Protein AF-A0A8S2TYZ2-F1 (afdb_monomer_lite)

Secondary structure (DSSP, 8-state):
--HHHHHHHHHTT-SSS-SSEEETTT--B--TTS-TTS-EEES-S--SGGG--HHHHHHHHHHHTTPPPBTTBTT-SHHHHTTTEEEETTTTEEEEE---------

Organism: NCBI:txid392030

Structure (mmCIF, N/CA/C/O backbone):
data_AF-A0A8S2TYZ2-F1
#
_entry.id   AF-A0A8S2TYZ2-F1
#
loop_
_atom_site.group_PDB
_atom_site.id
_atom_site.type_symbol
_atom_site.label_atom_id
_atom_site.label_alt_id
_atom_site.label_comp_id
_atom_site.label_asym_id
_atom_site.label_entity_id
_atom_site.label_seq_id
_atom_site.pdbx_PDB_ins_code
_atom_site.Cartn_x
_atom_site.Cartn_y
_atom_site.Cartn_z
_atom_site.occupancy
_atom_site.B_iso_or_equiv
_atom_site.auth_seq_id
_atom_site.auth_comp_id
_atom_site.auth_asym_id
_atom_site.auth_atom_id
_atom_site.pdbx_PDB_model_num
ATOM 1 N N . THR A 1 1 ? -11.083 -11.345 -0.015 1.00 78.06 1 THR A N 1
ATOM 2 C CA . THR A 1 1 ? -9.803 -10.665 0.266 1.00 78.06 1 THR A CA 1
ATOM 3 C C . THR A 1 1 ? -10.110 -9.375 0.992 1.00 78.06 1 THR A C 1
ATOM 5 O O . THR A 1 1 ? -11.127 -8.768 0.671 1.00 78.06 1 THR A O 1
ATOM 8 N N . THR A 1 2 ? -9.330 -9.003 2.006 1.00 94.62 2 THR A N 1
ATOM 9 C CA . THR A 1 2 ? -9.524 -7.741 2.741 1.00 94.62 2 THR A CA 1
ATOM 10 C C . THR A 1 2 ? -8.578 -6.658 2.220 1.00 94.62 2 THR A C 1
ATOM 12 O O . THR A 1 2 ? -7.587 -6.965 1.556 1.00 94.62 2 THR A O 1
ATOM 15 N N . TRP A 1 3 ? -8.843 -5.390 2.556 1.00 96.06 3 TRP A N 1
ATOM 16 C CA . TRP A 1 3 ? -7.933 -4.286 2.226 1.00 96.06 3 TRP A CA 1
ATOM 17 C C . TRP A 1 3 ? -6.529 -4.498 2.807 1.00 96.06 3 TRP A C 1
ATOM 19 O O . TRP A 1 3 ? -5.538 -4.121 2.187 1.00 96.06 3 TRP A O 1
ATOM 29 N N . LEU A 1 4 ? -6.440 -5.127 3.982 1.00 95.25 4 LEU A N 1
ATOM 30 C CA . LEU A 1 4 ? -5.183 -5.367 4.679 1.00 95.25 4 LEU A CA 1
ATOM 31 C C . LEU A 1 4 ? -4.358 -6.459 3.989 1.00 95.25 4 LEU A C 1
ATOM 33 O O . LEU A 1 4 ? -3.142 -6.327 3.879 1.00 95.25 4 LEU A O 1
ATOM 37 N N . ASP A 1 5 ? -5.008 -7.510 3.486 1.00 93.56 5 ASP A N 1
ATOM 38 C CA . ASP A 1 5 ? -4.328 -8.567 2.728 1.00 93.56 5 ASP A CA 1
ATOM 39 C C . ASP A 1 5 ? -3.771 -8.024 1.406 1.00 93.56 5 ASP A C 1
ATOM 41 O O . ASP A 1 5 ? -2.598 -8.235 1.094 1.00 93.56 5 ASP A O 1
ATOM 45 N N . ASP A 1 6 ? -4.583 -7.259 0.667 1.00 94.31 6 ASP A N 1
ATOM 46 C CA . ASP A 1 6 ? -4.157 -6.647 -0.595 1.00 94.31 6 ASP A CA 1
ATOM 47 C C . ASP A 1 6 ? -3.059 -5.592 -0.386 1.00 94.31 6 ASP A C 1
ATOM 49 O O . ASP A 1 6 ? -2.148 -5.500 -1.207 1.00 94.31 6 ASP A O 1
ATOM 53 N N . TYR A 1 7 ? -3.089 -4.851 0.728 1.00 94.88 7 TYR A N 1
ATOM 54 C CA . TYR A 1 7 ? -2.023 -3.925 1.118 1.00 94.88 7 TYR A CA 1
ATOM 55 C C . TYR A 1 7 ? -0.675 -4.638 1.278 1.00 94.88 7 TYR A C 1
ATOM 57 O O . TYR A 1 7 ? 0.334 -4.213 0.711 1.00 94.88 7 TYR A O 1
ATOM 65 N N . TYR A 1 8 ? -0.644 -5.754 2.014 1.00 93.06 8 TYR A N 1
ATOM 66 C CA . TYR A 1 8 ? 0.593 -6.515 2.172 1.00 93.06 8 TYR A CA 1
ATOM 67 C C . TYR A 1 8 ? 1.040 -7.160 0.858 1.00 93.06 8 TYR A C 1
ATOM 69 O O . TYR A 1 8 ? 2.235 -7.178 0.576 1.00 93.06 8 TYR A O 1
ATOM 77 N N . ASP A 1 9 ? 0.124 -7.641 0.019 1.00 91.88 9 ASP A N 1
ATOM 78 C CA . ASP A 1 9 ? 0.482 -8.146 -1.311 1.00 91.88 9 ASP A CA 1
ATOM 79 C C . ASP A 1 9 ? 1.069 -7.051 -2.217 1.00 91.88 9 ASP A C 1
ATOM 81 O O . ASP A 1 9 ? 2.051 -7.299 -2.921 1.00 91.88 9 ASP A O 1
ATOM 85 N N . TRP A 1 10 ? 0.520 -5.835 -2.167 1.00 93.31 10 TRP A N 1
ATOM 86 C CA . TRP A 1 10 ? 1.030 -4.663 -2.884 1.00 93.31 10 TRP A CA 1
ATOM 87 C C . TRP A 1 10 ? 2.444 -4.268 -2.422 1.00 93.31 10 TRP A C 1
ATOM 89 O O . TRP A 1 10 ? 3.283 -3.876 -3.236 1.00 93.31 10 TRP A O 1
ATOM 99 N N . LEU A 1 11 ? 2.764 -4.456 -1.140 1.00 92.62 11 LEU A N 1
ATOM 100 C CA . LEU A 1 11 ? 4.120 -4.261 -0.618 1.00 92.62 11 LEU A CA 1
ATOM 101 C C . LEU A 1 11 ? 5.100 -5.376 -0.999 1.00 92.62 11 LEU A C 1
ATOM 103 O O . LEU A 1 11 ? 6.296 -5.127 -1.091 1.00 92.62 11 LEU A O 1
ATOM 107 N N . ARG A 1 12 ? 4.638 -6.606 -1.242 1.00 86.31 12 ARG A N 1
ATOM 108 C CA . ARG A 1 12 ? 5.506 -7.796 -1.371 1.00 86.31 12 ARG A CA 1
ATOM 109 C C . ARG A 1 12 ? 6.304 -7.917 -2.675 1.00 86.31 12 ARG A C 1
ATOM 111 O O . ARG A 1 12 ? 6.820 -8.996 -2.949 1.00 86.31 12 ARG A O 1
ATOM 118 N N . HIS A 1 13 ? 6.443 -6.853 -3.465 1.00 78.56 13 HIS A N 1
ATOM 119 C CA . HIS A 1 13 ? 7.240 -6.817 -4.706 1.00 78.56 13 HIS A CA 1
ATOM 120 C C . HIS A 1 13 ? 7.058 -8.058 -5.606 1.00 78.56 13 HIS A C 1
ATOM 122 O O . HIS A 1 13 ? 8.015 -8.571 -6.184 1.00 78.56 13 HIS A O 1
ATOM 128 N N . ARG A 1 14 ? 5.831 -8.584 -5.706 1.00 73.50 14 ARG A N 1
ATOM 129 C CA . ARG A 1 14 ? 5.562 -9.783 -6.506 1.00 73.50 14 ARG A CA 1
ATOM 130 C C . ARG A 1 14 ? 5.515 -9.417 -7.990 1.00 73.50 14 ARG A C 1
ATOM 132 O O . ARG A 1 14 ? 4.680 -8.616 -8.396 1.00 73.50 14 ARG A O 1
ATOM 139 N N . GLY A 1 15 ? 6.377 -10.041 -8.792 1.00 73.94 15 GLY A N 1
ATOM 140 C CA . GLY A 1 15 ? 6.438 -9.854 -10.245 1.00 73.94 15 GLY A CA 1
ATOM 141 C C . GLY A 1 15 ? 7.659 -9.061 -10.718 1.00 73.94 15 GLY A C 1
ATOM 142 O O . GLY A 1 15 ? 8.553 -8.741 -9.942 1.00 73.94 15 GLY A O 1
ATOM 143 N N . ALA A 1 16 ? 7.705 -8.762 -12.019 1.00 78.25 16 ALA A N 1
ATOM 144 C CA . ALA A 1 16 ? 8.857 -8.105 -12.644 1.00 78.25 16 ALA A CA 1
ATOM 145 C C . ALA A 1 16 ? 8.980 -6.613 -12.289 1.00 78.25 16 ALA A C 1
ATOM 147 O O . ALA A 1 16 ? 10.073 -6.056 -12.307 1.00 78.25 16 ALA A O 1
ATOM 148 N N . THR A 1 17 ? 7.862 -5.942 -11.993 1.00 85.56 17 THR A N 1
ATOM 149 C CA . THR A 1 17 ? 7.848 -4.544 -11.545 1.00 85.56 17 THR A CA 1
ATOM 150 C C . THR A 1 17 ? 7.173 -4.470 -10.183 1.00 85.56 17 THR A C 1
ATOM 152 O O . THR A 1 17 ? 5.976 -4.741 -10.093 1.00 85.56 17 THR A O 1
ATOM 155 N N . PRO A 1 18 ? 7.900 -4.081 -9.127 1.00 90.06 18 PRO A N 1
ATOM 156 C CA . PRO A 1 18 ? 7.297 -3.933 -7.818 1.00 90.06 18 PRO A CA 1
ATOM 157 C C . PRO A 1 18 ? 6.229 -2.829 -7.794 1.00 90.06 18 PRO A C 1
ATOM 159 O O . PRO A 1 18 ? 6.417 -1.763 -8.383 1.00 90.06 18 PRO A O 1
ATOM 162 N N . CYS A 1 19 ? 5.110 -3.085 -7.112 1.00 92.44 19 CYS A N 1
ATOM 163 C CA .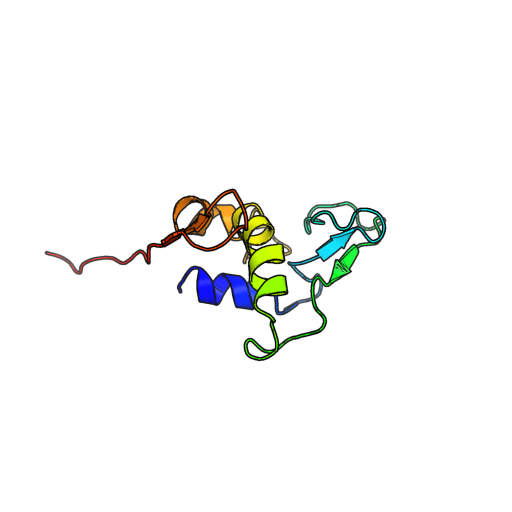 CYS A 1 19 ? 3.995 -2.144 -6.993 1.00 92.44 19 CYS A CA 1
ATOM 164 C C . CYS A 1 19 ? 4.372 -0.910 -6.158 1.00 92.44 19 CYS A C 1
ATOM 166 O O . CYS A 1 19 ? 4.344 0.214 -6.661 1.00 92.44 19 CYS A O 1
ATOM 168 N N . CYS A 1 20 ? 4.786 -1.121 -4.904 1.00 93.56 20 CYS A N 1
ATOM 169 C CA . CYS A 1 20 ? 5.237 -0.034 -4.045 1.00 93.56 20 CYS A CA 1
ATOM 170 C C . CYS A 1 20 ? 6.648 0.410 -4.428 1.00 93.56 20 CYS A C 1
ATOM 172 O O . CYS A 1 20 ? 7.628 -0.305 -4.197 1.00 93.56 20 CYS A O 1
ATOM 174 N N . ARG A 1 21 ? 6.755 1.610 -5.004 1.00 93.19 21 ARG A N 1
ATOM 175 C CA . ARG A 1 21 ? 8.037 2.241 -5.317 1.00 93.19 21 ARG A CA 1
ATOM 176 C C . ARG A 1 21 ? 8.018 3.722 -4.975 1.00 93.19 21 ARG A C 1
ATOM 178 O O . ARG A 1 21 ? 6.979 4.373 -5.076 1.00 93.19 21 ARG A O 1
ATOM 185 N N . LEU A 1 22 ? 9.182 4.268 -4.646 1.00 93.12 22 LEU A N 1
ATOM 186 C CA . LEU A 1 22 ? 9.400 5.677 -4.336 1.00 93.12 22 LEU A CA 1
ATOM 187 C C . LEU A 1 22 ? 10.476 6.256 -5.250 1.00 93.12 22 LEU A C 1
ATOM 189 O O . LEU A 1 22 ? 11.468 5.595 -5.549 1.00 93.12 22 LEU A O 1
ATOM 193 N N . TYR A 1 23 ? 10.311 7.511 -5.659 1.00 92.62 23 TYR A N 1
ATOM 194 C CA . TYR A 1 23 ? 11.379 8.244 -6.337 1.00 92.62 23 TYR A CA 1
ATOM 195 C C . TYR A 1 23 ? 12.574 8.437 -5.404 1.00 92.62 23 TYR A C 1
ATOM 197 O O . TYR A 1 23 ? 12.400 8.900 -4.275 1.00 92.62 23 TYR A O 1
ATOM 205 N N . GLU A 1 24 ? 13.786 8.172 -5.895 1.00 89.31 24 GLU A N 1
ATOM 206 C CA . GLU A 1 24 ? 15.018 8.290 -5.098 1.00 89.31 24 GLU A CA 1
ATOM 207 C C . GLU A 1 24 ? 15.159 9.648 -4.410 1.00 89.31 24 GLU A C 1
ATOM 209 O O . GLU A 1 24 ? 15.413 9.704 -3.203 1.00 89.31 24 GLU A O 1
ATOM 214 N N . ASN A 1 25 ? 14.904 10.713 -5.174 1.00 88.56 25 ASN A N 1
ATOM 215 C CA . ASN A 1 25 ? 15.184 12.091 -4.776 1.00 88.56 25 ASN A CA 1
ATOM 216 C C . ASN A 1 25 ? 14.083 12.708 -3.908 1.00 88.56 25 ASN A C 1
ATOM 218 O O . ASN A 1 25 ? 14.370 13.497 -3.018 1.00 88.56 25 ASN A O 1
ATOM 222 N N . THR A 1 26 ? 12.813 12.396 -4.187 1.00 90.19 26 THR A N 1
ATOM 223 C CA . THR A 1 26 ? 11.675 13.074 -3.533 1.00 90.19 26 THR A CA 1
ATOM 224 C C . THR A 1 26 ? 10.982 12.221 -2.486 1.00 90.19 26 THR A C 1
ATOM 226 O O . THR A 1 26 ? 10.124 12.736 -1.775 1.00 90.19 26 THR A O 1
ATOM 229 N N . LYS A 1 27 ? 11.283 10.915 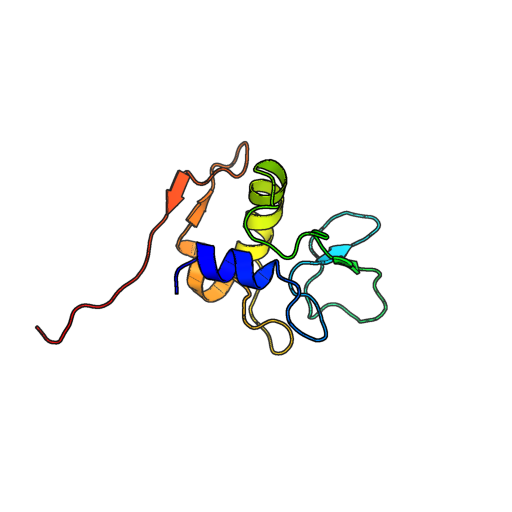-2.442 1.00 89.44 27 LYS A N 1
ATOM 230 C CA . LYS A 1 27 ? 10.562 9.914 -1.642 1.00 89.44 27 LYS A CA 1
ATOM 231 C C . LYS A 1 27 ? 9.044 9.906 -1.876 1.00 89.44 27 LYS A C 1
ATOM 233 O O . LYS A 1 27 ? 8.297 9.315 -1.110 1.00 89.44 27 LYS A O 1
ATOM 238 N N . LYS A 1 28 ? 8.566 10.532 -2.959 1.00 91.56 28 LYS A N 1
ATOM 239 C CA . LYS A 1 28 ? 7.163 10.470 -3.375 1.00 91.56 28 LYS A CA 1
ATOM 240 C C . LYS A 1 28 ? 6.880 9.141 -4.057 1.00 91.56 28 LYS A C 1
ATOM 242 O O . LYS A 1 28 ? 7.765 8.563 -4.691 1.00 91.56 28 LYS A O 1
ATOM 247 N N . PHE A 1 29 ? 5.623 8.717 -3.991 1.00 93.00 29 PHE A N 1
ATOM 248 C CA . PHE A 1 29 ? 5.155 7.514 -4.663 1.00 93.00 29 PHE A CA 1
ATOM 249 C C . PHE A 1 29 ? 5.433 7.534 -6.176 1.00 93.00 29 PHE A C 1
ATOM 251 O O . PHE A 1 29 ? 5.152 8.515 -6.870 1.00 93.00 29 PHE A O 1
ATOM 258 N N . CYS A 1 30 ? 5.980 6.428 -6.679 1.00 92.88 30 CYS A N 1
ATOM 259 C CA . CYS A 1 30 ? 6.316 6.197 -8.076 1.00 92.88 30 CYS A CA 1
ATOM 260 C C . CYS A 1 30 ? 5.417 5.100 -8.667 1.00 92.88 30 CYS A C 1
ATOM 262 O O . CYS A 1 30 ? 5.717 3.905 -8.596 1.00 92.88 30 CYS A O 1
ATOM 264 N N . SER A 1 31 ? 4.324 5.516 -9.315 1.00 89.88 31 SER A N 1
ATOM 265 C CA . SER A 1 31 ? 3.372 4.606 -9.972 1.00 89.88 31 SER A CA 1
ATOM 266 C C . SER A 1 31 ? 4.047 3.737 -11.039 1.00 89.88 31 SER A C 1
ATOM 268 O O . SER A 1 31 ? 4.935 4.210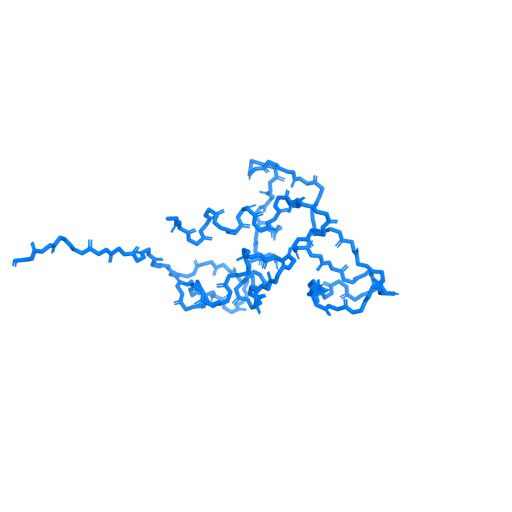 -11.756 1.00 89.88 31 SER A O 1
ATOM 270 N N . THR A 1 32 ? 3.613 2.482 -11.189 1.00 88.50 32 THR A N 1
ATOM 271 C CA . THR A 1 32 ? 4.106 1.518 -12.202 1.00 88.50 32 THR A CA 1
ATOM 272 C C . THR A 1 32 ? 3.863 1.951 -13.651 1.00 88.50 32 THR A C 1
ATOM 274 O O . THR A 1 32 ? 4.551 1.479 -14.562 1.00 88.50 32 THR A O 1
ATOM 277 N N . ASN A 1 33 ? 2.967 2.917 -13.863 1.00 86.75 33 ASN A N 1
ATOM 278 C CA . ASN A 1 33 ? 2.758 3.576 -15.154 1.00 86.75 33 ASN A CA 1
ATOM 279 C C . ASN A 1 33 ? 3.777 4.691 -15.451 1.00 86.75 33 ASN A C 1
ATOM 281 O O . ASN A 1 33 ? 3.797 5.215 -16.561 1.00 86.75 33 ASN A O 1
ATOM 285 N N . SER A 1 34 ? 4.626 5.066 -14.487 1.00 81.56 34 SER A N 1
ATOM 286 C CA . SER A 1 34 ? 5.655 6.089 -14.706 1.00 81.56 34 SER A CA 1
ATOM 287 C C . SER A 1 34 ? 6.685 5.621 -15.749 1.00 81.56 34 SER A C 1
ATOM 289 O O . SER A 1 34 ? 6.955 4.418 -15.836 1.00 81.56 34 SER A O 1
ATOM 291 N N . PRO A 1 35 ? 7.296 6.548 -16.515 1.00 77.69 35 PRO A N 1
ATOM 292 C CA . PRO A 1 35 ? 8.315 6.211 -17.506 1.00 77.69 35 PRO A CA 1
ATOM 293 C C . PRO A 1 35 ? 9.471 5.406 -16.898 1.00 77.69 35 PRO A C 1
ATOM 295 O O . PRO A 1 35 ? 9.921 5.704 -15.790 1.00 77.69 35 PRO A O 1
ATOM 298 N N . SER A 1 36 ? 9.983 4.429 -17.648 1.00 67.75 36 SER A N 1
ATOM 299 C CA . SER A 1 36 ? 11.057 3.509 -17.235 1.00 67.75 36 SER A CA 1
ATOM 300 C C . SER A 1 36 ? 12.379 4.198 -16.883 1.00 67.75 36 SER A C 1
ATOM 302 O O . SER A 1 36 ? 13.145 3.658 -16.097 1.00 67.75 36 SER A O 1
ATOM 304 N N . HIS A 1 37 ? 12.636 5.394 -17.415 1.00 63.22 37 HIS A N 1
ATOM 305 C CA . HIS A 1 37 ? 13.866 6.158 -17.167 1.00 63.22 37 HIS A CA 1
ATOM 306 C C . HIS A 1 37 ? 13.921 6.856 -15.800 1.00 63.22 37 HIS A C 1
ATOM 308 O O . HIS A 1 37 ? 14.884 7.565 -15.520 1.00 63.22 37 HIS A O 1
ATOM 314 N N . ARG A 1 38 ? 12.889 6.729 -14.955 1.00 75.06 38 ARG A N 1
ATOM 315 C CA . ARG A 1 38 ? 12.900 7.346 -13.625 1.00 75.06 38 ARG A CA 1
ATOM 316 C C . ARG A 1 38 ? 13.419 6.364 -12.577 1.00 75.06 38 ARG A C 1
ATOM 318 O O . ARG A 1 38 ? 12.846 5.289 -12.413 1.00 75.06 38 ARG A O 1
ATOM 3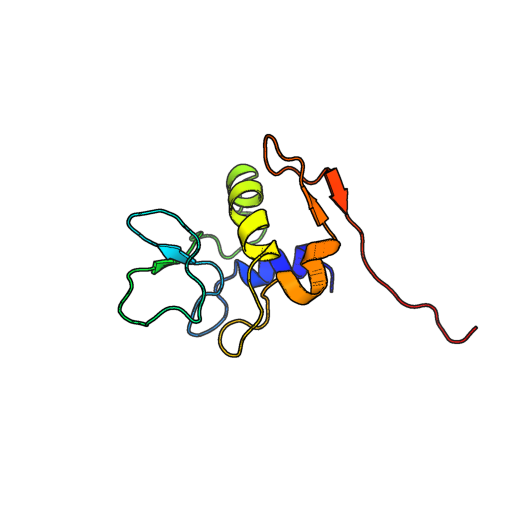25 N N . ASN A 1 39 ? 14.442 6.774 -11.827 1.00 86.44 39 ASN A N 1
ATOM 326 C CA . ASN A 1 39 ? 14.973 5.997 -10.709 1.00 86.44 39 ASN A CA 1
ATOM 327 C C . ASN A 1 39 ? 13.931 5.892 -9.588 1.00 86.44 39 ASN A C 1
ATOM 329 O O . ASN A 1 39 ? 13.643 6.868 -8.881 1.00 86.44 39 ASN A O 1
ATOM 333 N N . CYS A 1 40 ? 13.359 4.699 -9.446 1.00 90.88 40 CYS A N 1
ATOM 334 C CA . CYS A 1 40 ? 12.412 4.379 -8.394 1.00 90.88 40 CYS A CA 1
ATOM 335 C C . CYS A 1 40 ? 12.872 3.137 -7.642 1.00 90.88 40 CYS A C 1
ATOM 337 O O . CYS A 1 40 ? 13.069 2.086 -8.250 1.00 90.88 40 CYS A O 1
ATOM 339 N N . ASN A 1 41 ? 12.966 3.258 -6.323 1.00 90.69 41 ASN A N 1
ATOM 340 C CA . ASN A 1 41 ? 13.342 2.167 -5.437 1.00 90.69 41 ASN A CA 1
ATOM 341 C C . ASN A 1 41 ? 12.109 1.556 -4.791 1.00 90.69 41 ASN A C 1
ATOM 343 O O . ASN A 1 41 ? 11.090 2.224 -4.623 1.00 90.69 41 ASN A O 1
ATOM 347 N N . VAL A 1 42 ? 12.208 0.279 -4.442 1.00 91.69 42 VAL A N 1
ATOM 348 C CA . VAL A 1 42 ? 11.195 -0.417 -3.646 1.00 91.69 42 VAL A CA 1
ATOM 349 C C . VAL A 1 42 ? 10.959 0.305 -2.319 1.00 91.69 42 VAL A C 1
ATOM 351 O O . VAL A 1 42 ? 11.890 0.873 -1.750 1.00 91.69 42 VAL A O 1
ATOM 354 N N . CYS A 1 43 ? 9.715 0.314 -1.839 1.00 90.88 43 CYS A N 1
ATOM 355 C CA . CYS A 1 43 ? 9.374 1.015 -0.595 1.00 90.88 43 CYS A CA 1
ATOM 356 C C . CYS A 1 43 ? 10.015 0.384 0.641 1.00 90.88 43 CYS A C 1
ATOM 358 O O . CYS A 1 43 ? 10.409 1.090 1.561 1.00 90.88 43 CYS A O 1
ATOM 360 N N . THR A 1 44 ? 10.118 -0.942 0.660 1.00 87.38 44 THR A N 1
ATOM 361 C CA . THR A 1 44 ? 10.711 -1.694 1.765 1.00 87.38 44 THR A CA 1
ATOM 362 C C . THR A 1 44 ? 11.554 -2.835 1.204 1.00 87.38 44 THR A C 1
ATOM 364 O O . THR A 1 44 ? 11.330 -3.295 0.088 1.00 87.38 44 THR A O 1
ATOM 367 N N . SER A 1 45 ? 12.559 -3.296 1.938 1.00 79.38 45 SER A N 1
ATOM 368 C CA . SER A 1 45 ? 13.267 -4.541 1.608 1.00 79.38 45 SER A CA 1
ATOM 369 C C . SER A 1 45 ? 12.547 -5.768 2.180 1.00 79.38 45 SER A C 1
ATOM 371 O O . SER A 1 45 ? 12.817 -6.899 1.769 1.00 79.38 45 SER A O 1
ATOM 373 N N . SER A 1 46 ? 11.603 -5.554 3.100 1.00 75.56 46 SER A N 1
ATOM 374 C CA . SER A 1 46 ? 10.858 -6.602 3.784 1.00 75.56 46 SER A CA 1
ATOM 375 C C . SER A 1 46 ? 9.821 -7.252 2.869 1.00 75.56 46 SER A C 1
ATOM 377 O O . SER A 1 46 ? 8.908 -6.612 2.355 1.00 75.56 46 SER A O 1
ATOM 379 N N . THR A 1 47 ? 9.919 -8.570 2.703 1.00 69.25 47 THR A N 1
ATOM 380 C CA . THR A 1 47 ? 8.958 -9.385 1.935 1.00 69.25 47 THR A CA 1
ATOM 381 C C . THR A 1 47 ? 7.972 -10.148 2.825 1.00 69.25 47 THR A C 1
ATOM 383 O O . THR A 1 47 ? 7.060 -10.813 2.319 1.00 69.25 47 THR A O 1
ATOM 386 N N . ALA A 1 48 ? 8.139 -10.064 4.147 1.00 77.19 48 ALA A N 1
ATOM 387 C CA . ALA A 1 48 ? 7.292 -10.703 5.145 1.00 77.19 48 ALA A CA 1
ATOM 388 C C . ALA A 1 48 ? 6.450 -9.661 5.888 1.00 77.19 48 ALA A C 1
ATOM 390 O O . ALA A 1 48 ? 6.947 -8.599 6.258 1.00 77.19 48 ALA A O 1
ATOM 391 N N . ARG A 1 49 ? 5.182 -10.001 6.141 1.00 79.19 49 ARG A N 1
ATOM 392 C CA . ARG A 1 49 ? 4.215 -9.158 6.863 1.00 79.19 49 ARG A CA 1
ATOM 393 C C . ARG A 1 49 ? 4.711 -8.751 8.256 1.00 79.19 49 ARG A C 1
ATOM 395 O O . ARG A 1 49 ? 4.448 -7.636 8.687 1.00 79.19 49 ARG A O 1
ATOM 402 N N . GLU A 1 50 ? 5.435 -9.647 8.919 1.00 77.75 50 GLU A N 1
ATOM 403 C CA . GLU A 1 50 ? 5.973 -9.478 10.277 1.00 77.75 50 GLU A CA 1
ATOM 404 C C . GLU A 1 50 ? 7.129 -8.469 10.353 1.00 77.75 50 GLU A C 1
ATOM 406 O O . GLU A 1 50 ? 7.388 -7.912 11.413 1.00 77.75 50 GLU A O 1
ATOM 411 N N . ASN A 1 51 ? 7.784 -8.180 9.223 1.00 83.81 51 ASN A N 1
ATOM 412 C CA . ASN A 1 51 ? 8.967 -7.319 9.158 1.00 83.81 51 ASN A CA 1
ATOM 413 C C . ASN A 1 51 ? 8.642 -5.872 8.753 1.00 83.81 51 ASN A C 1
ATOM 415 O O . ASN A 1 51 ? 9.540 -5.141 8.337 1.00 83.81 51 ASN A O 1
ATOM 419 N N . ILE A 1 52 ? 7.369 -5.469 8.812 1.00 88.88 52 ILE A N 1
ATOM 420 C CA . ILE A 1 52 ? 6.938 -4.101 8.500 1.00 88.88 52 ILE A CA 1
ATOM 421 C C . ILE A 1 52 ? 6.668 -3.363 9.802 1.00 88.88 52 ILE A C 1
ATOM 423 O O . ILE A 1 52 ? 5.782 -3.738 10.571 1.00 88.88 52 ILE A O 1
ATOM 427 N N . SER A 1 53 ? 7.425 -2.297 10.041 1.00 91.50 53 SER A N 1
ATOM 428 C CA . SER A 1 53 ? 7.246 -1.459 11.223 1.00 91.50 53 SER A CA 1
ATOM 429 C C . SER A 1 53 ? 5.917 -0.697 11.185 1.00 91.50 53 SER A C 1
ATOM 431 O O . SER A 1 53 ? 5.335 -0.438 10.129 1.00 91.50 53 SER A O 1
ATOM 433 N N . GLN A 1 54 ? 5.441 -0.258 12.354 1.00 91.75 54 GLN A N 1
ATOM 434 C CA . GLN A 1 54 ? 4.248 0.590 12.437 1.00 91.75 54 GLN A CA 1
ATOM 435 C C . GLN A 1 54 ? 4.403 1.893 11.631 1.00 91.75 54 GLN A C 1
ATOM 437 O O . GLN A 1 54 ? 3.422 2.396 11.080 1.00 91.75 54 GLN A O 1
ATOM 442 N N . ASN A 1 55 ? 5.620 2.434 11.560 1.00 92.38 55 ASN A N 1
ATOM 443 C CA . ASN A 1 55 ? 5.902 3.660 10.821 1.00 92.38 55 ASN A CA 1
ATOM 444 C C . ASN A 1 55 ? 5.834 3.424 9.310 1.00 92.38 55 ASN A C 1
ATOM 446 O O . ASN A 1 55 ? 5.104 4.148 8.641 1.00 92.38 55 ASN A O 1
ATOM 450 N N . GLU A 1 56 ? 6.478 2.371 8.795 1.00 92.62 56 GLU A N 1
ATOM 451 C CA . GLU A 1 56 ? 6.363 1.983 7.379 1.00 92.62 56 GLU A CA 1
ATOM 452 C C . GLU A 1 56 ? 4.908 1.700 6.995 1.00 92.62 56 GLU A C 1
ATOM 454 O O . GLU A 1 56 ? 4.446 2.112 5.932 1.00 92.62 56 GLU A O 1
ATOM 459 N N . PHE A 1 57 ? 4.152 1.045 7.885 1.00 94.06 57 PHE A N 1
ATOM 460 C CA . PHE A 1 57 ? 2.731 0.800 7.663 1.00 94.06 57 PHE A CA 1
ATOM 461 C C . PHE A 1 57 ? 1.961 2.106 7.420 1.00 94.06 57 PHE A C 1
ATOM 463 O O . PHE A 1 57 ? 1.236 2.236 6.436 1.00 94.06 57 PHE A O 1
ATOM 470 N N . ARG A 1 58 ? 2.135 3.096 8.300 1.00 94.19 58 ARG A N 1
ATOM 471 C CA . ARG A 1 58 ? 1.455 4.399 8.195 1.00 94.19 58 ARG A CA 1
ATOM 472 C C . ARG A 1 58 ? 1.961 5.241 7.028 1.00 94.19 58 ARG A C 1
ATOM 474 O O . ARG A 1 58 ? 1.196 6.029 6.477 1.00 94.19 58 ARG A O 1
ATOM 481 N N . GLU A 1 59 ? 3.234 5.103 6.675 1.00 93.75 59 GLU A N 1
ATOM 482 C CA . GLU A 1 59 ? 3.856 5.836 5.576 1.00 93.75 59 GLU A CA 1
ATOM 483 C C . GLU A 1 59 ? 3.317 5.376 4.218 1.00 93.75 59 GLU A C 1
ATOM 485 O O . GLU A 1 59 ? 2.958 6.209 3.384 1.00 93.75 59 GLU A O 1
ATOM 490 N N . PHE A 1 60 ? 3.210 4.062 4.000 1.00 94.88 60 PHE A N 1
ATOM 491 C CA . PHE A 1 60 ? 2.860 3.514 2.686 1.00 94.88 60 PHE A CA 1
ATOM 492 C C . PHE A 1 60 ? 1.362 3.282 2.483 1.00 94.88 60 PHE A C 1
ATOM 494 O O . PHE A 1 60 ? 0.902 3.263 1.338 1.00 94.88 60 PHE A O 1
ATOM 501 N N . LEU A 1 61 ? 0.572 3.166 3.555 1.00 96.38 61 LEU A N 1
ATOM 502 C CA . LEU A 1 61 ? -0.879 2.983 3.462 1.00 96.38 61 LEU A CA 1
ATOM 503 C C . LEU A 1 61 ? -1.589 4.068 2.619 1.00 96.38 61 LEU A C 1
ATOM 505 O O . LEU A 1 61 ? -2.371 3.703 1.739 1.00 96.38 61 LEU A O 1
ATOM 509 N N . PRO A 1 62 ? -1.305 5.379 2.769 1.00 96.75 62 PRO A N 1
ATOM 510 C CA . PRO A 1 62 ? -1.901 6.406 1.913 1.00 96.75 62 PRO A CA 1
ATOM 511 C C . PRO A 1 62 ? -1.546 6.262 0.428 1.00 96.75 62 PRO A C 1
ATOM 513 O O . PRO A 1 62 ? -2.331 6.673 -0.425 1.00 96.75 62 PRO A O 1
ATOM 516 N N . PHE A 1 63 ? -0.370 5.715 0.104 1.00 96.31 63 PHE A N 1
ATOM 517 C CA . PHE A 1 63 ? 0.026 5.471 -1.283 1.00 96.31 63 PHE A CA 1
ATOM 518 C C . PHE A 1 63 ? -0.750 4.301 -1.875 1.00 96.31 63 PHE A C 1
ATOM 520 O O . PHE A 1 63 ? -1.295 4.445 -2.964 1.00 96.31 63 PHE A O 1
ATOM 527 N N . PHE A 1 64 ? -0.897 3.200 -1.135 1.00 96.50 64 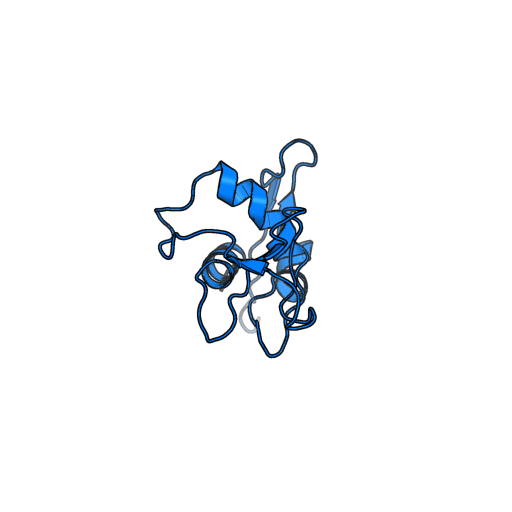PHE A N 1
ATOM 528 C CA . PHE A 1 64 ? -1.741 2.073 -1.535 1.00 96.50 64 PHE A CA 1
ATOM 529 C C . PHE A 1 64 ? -3.187 2.503 -1.823 1.00 96.50 64 PHE A C 1
ATOM 531 O O . PHE A 1 64 ? -3.733 2.161 -2.871 1.00 96.50 64 PHE A O 1
ATOM 538 N N . LEU A 1 65 ? -3.786 3.308 -0.937 1.00 97.25 65 LEU A N 1
ATOM 539 C CA . LEU A 1 65 ? -5.169 3.787 -1.079 1.00 97.25 65 LEU A CA 1
ATOM 540 C C . LEU A 1 65 ? -5.369 4.772 -2.243 1.00 97.25 65 LEU A C 1
ATOM 542 O O . LEU A 1 65 ? -6.506 5.039 -2.620 1.00 97.25 65 LEU A O 1
ATOM 546 N N . LYS A 1 66 ? -4.287 5.319 -2.809 1.00 96.12 66 LYS A N 1
ATOM 547 C CA . LYS A 1 66 ? -4.312 6.242 -3.957 1.00 96.12 66 LYS A CA 1
ATOM 548 C C . LYS A 1 66 ? -3.757 5.624 -5.241 1.00 96.12 66 LYS A C 1
ATOM 550 O O . LYS A 1 66 ? -3.866 6.238 -6.302 1.00 96.12 66 LYS A O 1
ATOM 555 N N . ASP A 1 67 ? -3.157 4.437 -5.168 1.00 95.75 67 ASP A N 1
ATOM 556 C CA . ASP A 1 67 ? -2.590 3.758 -6.327 1.00 95.75 67 ASP A CA 1
ATOM 557 C C . ASP A 1 67 ? -3.683 3.065 -7.143 1.00 95.75 67 ASP A C 1
ATOM 559 O O . ASP A 1 67 ? -4.465 2.258 -6.631 1.00 95.75 67 ASP A O 1
ATOM 563 N N . ASN A 1 68 ? -3.723 3.383 -8.435 1.00 95.75 68 ASN A N 1
ATOM 564 C CA . ASN A 1 68 ? -4.688 2.811 -9.360 1.00 95.75 68 ASN A CA 1
ATOM 565 C C . ASN A 1 68 ? -4.177 1.461 -9.881 1.00 95.75 68 ASN A C 1
ATOM 567 O O . ASN A 1 68 ? -3.059 1.405 -10.415 1.00 95.75 68 ASN A O 1
ATOM 571 N N . PRO A 1 69 ? -4.991 0.392 -9.813 1.00 94.19 69 PRO A N 1
ATOM 572 C CA . PRO A 1 69 ? -4.613 -0.887 -10.390 1.00 94.19 69 PRO A CA 1
ATOM 573 C C . PRO A 1 69 ? -4.379 -0.750 -11.901 1.00 94.19 69 PRO A C 1
ATOM 575 O O . PRO A 1 69 ? -5.063 -0.002 -12.601 1.00 94.19 69 PRO A O 1
ATOM 578 N N . ASN A 1 70 ? -3.380 -1.463 -12.409 1.00 92.12 70 ASN A N 1
ATOM 579 C CA . ASN A 1 70 ? -2.987 -1.466 -13.815 1.00 92.12 70 ASN A CA 1
ATOM 580 C C . ASN A 1 70 ? -2.354 -2.811 -14.206 1.00 92.12 70 ASN A C 1
ATOM 582 O O . ASN A 1 70 ? -2.137 -3.676 -13.361 1.00 92.12 70 ASN A O 1
ATOM 586 N N . LEU A 1 71 ? -2.016 -2.979 -15.488 1.00 91.00 71 LEU A N 1
ATOM 587 C CA . LEU A 1 71 ? -1.472 -4.238 -16.021 1.00 91.00 71 LEU A CA 1
ATOM 588 C C . LEU A 1 71 ? -0.173 -4.699 -15.339 1.00 91.00 71 LEU A C 1
ATOM 590 O O . LEU A 1 71 ? 0.100 -5.894 -15.307 1.00 91.00 71 LEU A O 1
ATOM 594 N N . LYS A 1 72 ? 0.631 -3.776 -14.796 1.00 90.12 72 LYS A N 1
ATOM 595 C CA . LYS A 1 72 ? 1.878 -4.108 -14.085 1.00 90.12 72 LYS A CA 1
ATOM 596 C C . LYS A 1 72 ? 1.656 -4.350 -12.594 1.00 90.12 72 LYS A C 1
ATOM 598 O O . LYS A 1 72 ? 2.430 -5.072 -11.979 1.00 90.12 72 LYS A O 1
ATOM 603 N N . CYS A 1 73 ? 0.631 -3.730 -12.015 1.00 91.56 73 CYS A N 1
ATOM 604 C CA . CYS A 1 73 ? 0.271 -3.872 -10.613 1.00 91.56 73 CYS A CA 1
ATOM 605 C C . CYS A 1 73 ? -1.251 -3.959 -10.455 1.00 91.56 73 CYS A C 1
ATOM 607 O O . CYS A 1 73 ? -1.945 -2.945 -10.406 1.00 91.56 73 CYS A O 1
ATOM 609 N N . ALA A 1 74 ? -1.775 -5.178 -10.330 1.00 91.75 74 ALA A N 1
ATOM 610 C CA . ALA A 1 74 ? -3.209 -5.401 -10.135 1.00 91.75 74 ALA A CA 1
ATOM 611 C C . ALA A 1 74 ? -3.690 -5.069 -8.709 1.00 91.75 74 ALA A C 1
ATOM 613 O O . ALA A 1 74 ? -4.885 -4.917 -8.483 1.00 91.75 74 ALA A O 1
ATOM 614 N N . LYS A 1 75 ? -2.768 -4.966 -7.744 1.00 92.88 75 LYS A N 1
ATOM 615 C CA . LYS A 1 75 ? -3.061 -4.805 -6.311 1.00 92.88 75 LYS A CA 1
ATOM 616 C C . LYS A 1 75 ? -3.161 -3.343 -5.849 1.00 92.88 75 LYS A C 1
ATOM 618 O O . LYS A 1 75 ? -3.105 -3.091 -4.654 1.00 92.88 75 LYS A O 1
ATOM 623 N N . GLY A 1 76 ? -3.282 -2.379 -6.766 1.00 93.94 76 GLY A N 1
ATOM 624 C CA . GLY A 1 76 ? -3.517 -0.974 -6.408 1.00 93.94 76 GLY A CA 1
ATOM 625 C C . GLY A 1 76 ? -4.829 -0.815 -5.631 1.00 93.94 76 GLY A C 1
ATOM 626 O O . GLY A 1 76 ? -5.883 -1.257 -6.091 1.00 93.94 76 GLY A O 1
ATOM 627 N N . GLY A 1 77 ? -4.762 -0.220 -4.439 1.00 96.06 77 GLY A N 1
ATOM 628 C CA . GLY A 1 77 ? -5.861 -0.213 -3.474 1.00 96.06 77 GLY A CA 1
ATOM 629 C C . GLY A 1 77 ? -6.955 0.812 -3.752 1.00 96.06 77 GLY A C 1
ATOM 630 O O . GLY A 1 77 ? -8.037 0.695 -3.184 1.00 96.06 77 GLY A O 1
ATOM 631 N N . HIS A 1 78 ? -6.724 1.794 -4.625 1.00 97.12 78 HIS A N 1
ATOM 632 C CA . HIS A 1 78 ? -7.644 2.922 -4.787 1.00 97.12 78 HIS A CA 1
ATOM 633 C C . HIS A 1 78 ? -9.046 2.496 -5.230 1.00 97.12 78 HIS A C 1
ATOM 635 O O . HIS A 1 78 ? -10.033 2.930 -4.642 1.00 97.12 78 HIS A O 1
ATOM 641 N N . ALA A 1 79 ? -9.138 1.597 -6.212 1.00 95.75 79 ALA A N 1
ATOM 642 C CA . ALA A 1 79 ? -10.419 1.202 -6.793 1.00 95.75 79 ALA A CA 1
ATOM 643 C C . ALA 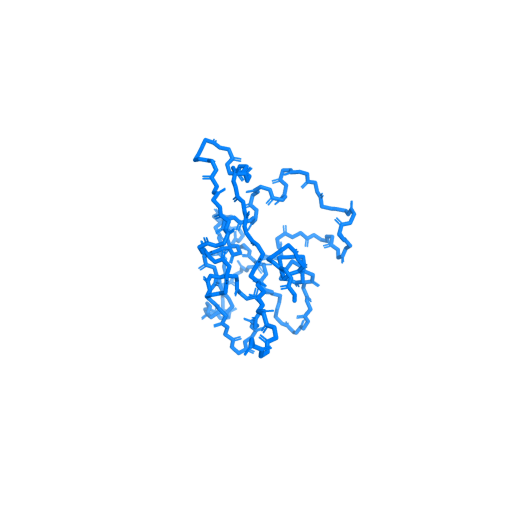A 1 79 ? -11.297 0.383 -5.831 1.00 95.75 79 ALA A C 1
ATOM 645 O O . ALA A 1 79 ? -12.498 0.615 -5.751 1.00 95.75 79 ALA A O 1
ATOM 646 N N . ALA A 1 80 ? -10.710 -0.581 -5.115 1.00 95.25 80 ALA A N 1
ATOM 647 C CA . ALA A 1 80 ? -11.462 -1.506 -4.261 1.00 95.25 80 ALA A CA 1
ATOM 648 C C . ALA A 1 80 ? -11.542 -1.053 -2.795 1.00 95.25 80 ALA A C 1
ATOM 650 O O . ALA A 1 80 ? -12.507 -1.371 -2.100 1.00 95.25 80 ALA A O 1
ATOM 651 N N . HIS A 1 81 ? -10.526 -0.329 -2.317 1.00 97.06 81 HIS A N 1
ATOM 652 C CA . HIS A 1 81 ? -10.313 -0.067 -0.892 1.00 97.06 81 HIS A CA 1
ATOM 653 C C . HIS A 1 81 ? -10.143 1.414 -0.546 1.00 97.06 81 HIS A C 1
ATOM 655 O O . HIS A 1 81 ? -10.096 1.739 0.638 1.00 97.06 81 HIS A O 1
ATOM 661 N N . GLY A 1 82 ? -10.100 2.320 -1.531 1.00 95.00 82 GLY A N 1
ATOM 662 C CA . GLY A 1 82 ? -9.886 3.756 -1.310 1.00 95.00 82 GLY A CA 1
ATOM 663 C C . GLY A 1 82 ? -10.929 4.408 -0.394 1.00 95.00 82 GLY A C 1
ATOM 664 O O . GLY A 1 82 ? -10.595 5.306 0.373 1.00 95.00 82 GLY A O 1
ATOM 665 N N . SER A 1 83 ? -12.171 3.915 -0.417 1.00 95.06 83 SER A N 1
ATOM 666 C CA . SER A 1 83 ? -13.253 4.329 0.490 1.00 95.06 83 SER A CA 1
ATOM 667 C C . SER A 1 83 ? -13.441 3.407 1.699 1.00 95.06 83 SER A C 1
ATOM 669 O O . SER A 1 83 ? -14.245 3.708 2.577 1.00 95.06 83 SER A O 1
ATOM 671 N N . SER A 1 84 ? -12.737 2.274 1.750 1.00 96.12 84 SER A N 1
ATOM 672 C CA . SER A 1 84 ? -12.908 1.250 2.790 1.00 96.12 84 SER A CA 1
ATOM 673 C C . SER A 1 84 ? -12.098 1.539 4.054 1.00 96.12 84 SER A C 1
ATOM 675 O O . SER A 1 84 ? -12.328 0.906 5.084 1.00 96.12 84 SER A O 1
ATOM 677 N N . VAL A 1 85 ? -11.147 2.475 3.987 1.00 97.44 85 VAL A N 1
ATOM 678 C CA . VAL A 1 85 ? -10.246 2.835 5.086 1.00 97.44 85 VAL A CA 1
ATOM 679 C C . VAL A 1 85 ? -10.265 4.347 5.282 1.00 97.44 85 VAL A C 1
ATOM 681 O O . VAL A 1 85 ? -9.848 5.101 4.406 1.00 97.44 85 VAL A O 1
ATOM 684 N N . LYS A 1 86 ? -10.710 4.797 6.457 1.00 97.31 86 LYS A N 1
ATOM 685 C CA . LYS A 1 86 ? -10.643 6.201 6.864 1.00 97.31 86 LYS A CA 1
ATOM 686 C C . LYS A 1 86 ? -9.346 6.437 7.630 1.00 97.31 86 LYS A C 1
ATOM 688 O O . LYS A 1 86 ? -9.106 5.795 8.654 1.00 97.31 86 LYS A O 1
ATOM 693 N N . LEU A 1 87 ? -8.517 7.352 7.137 1.00 97.06 87 LEU A N 1
ATOM 694 C CA . LEU A 1 87 ? -7.271 7.745 7.793 1.00 97.06 87 LEU A CA 1
ATOM 695 C C . LEU A 1 87 ? -7.470 8.999 8.642 1.00 97.06 87 LEU A C 1
ATOM 697 O O . LEU A 1 87 ? -8.125 9.948 8.219 1.00 97.06 87 LEU A O 1
ATOM 701 N N . TYR A 1 88 ? -6.836 9.018 9.809 1.00 96.25 88 TYR A N 1
ATOM 702 C CA . TYR A 1 88 ? -6.736 10.199 10.649 1.00 96.25 88 TYR A CA 1
ATOM 703 C C . TYR A 1 88 ? -5.670 11.152 10.093 1.00 96.25 88 TYR A C 1
ATOM 705 O O . TYR A 1 88 ? -4.492 10.800 10.004 1.00 96.25 88 TYR A O 1
ATOM 713 N N . GLU A 1 89 ? -6.070 12.375 9.746 1.00 90.88 89 GLU A N 1
ATOM 714 C CA . GLU A 1 89 ? -5.248 13.320 8.972 1.00 90.88 89 GLU A CA 1
ATOM 715 C C . GLU A 1 89 ? -3.904 13.679 9.623 1.00 90.88 89 GLU A C 1
ATOM 717 O O . GLU A 1 89 ? -2.939 13.978 8.923 1.00 90.88 89 GLU A O 1
ATOM 722 N N . ARG A 1 90 ? -3.804 13.642 10.959 1.00 92.62 90 ARG A N 1
ATOM 723 C CA . ARG A 1 90 ? -2.583 14.075 11.661 1.00 92.62 90 ARG A CA 1
ATOM 724 C C . ARG A 1 90 ? -1.417 13.099 11.538 1.00 92.62 90 ARG A C 1
ATOM 726 O O . ARG A 1 90 ? -0.271 13.524 11.632 1.00 92.62 90 ARG A O 1
ATOM 733 N N . ASN A 1 91 ? -1.682 11.799 11.435 1.00 92.12 91 ASN A N 1
ATOM 734 C CA . ASN A 1 91 ? -0.634 10.774 11.548 1.00 92.12 91 ASN A CA 1
ATOM 735 C C . ASN A 1 91 ? -0.867 9.540 10.660 1.00 92.12 91 ASN A C 1
ATOM 737 O O . ASN A 1 91 ? -0.201 8.521 10.868 1.00 92.12 91 ASN A O 1
ATOM 741 N N . ASN A 1 92 ? -1.830 9.607 9.735 1.00 94.44 92 ASN A N 1
ATOM 742 C CA . ASN A 1 92 ? -2.231 8.518 8.845 1.00 94.44 92 ASN A CA 1
ATOM 743 C C . ASN A 1 92 ? -2.561 7.199 9.572 1.00 94.44 92 ASN A C 1
ATOM 745 O O . ASN A 1 92 ? -2.425 6.121 8.995 1.00 94.44 92 ASN A O 1
ATOM 749 N N . SER A 1 93 ? -2.983 7.246 10.842 1.00 95.12 93 SER A N 1
ATOM 750 C CA . SER A 1 93 ? -3.510 6.057 11.514 1.00 95.12 93 SER A CA 1
ATOM 751 C C . SER A 1 93 ? -4.898 5.719 10.987 1.00 95.12 93 SER A C 1
ATOM 753 O O . SER A 1 93 ? -5.668 6.613 10.648 1.00 95.12 93 SER A O 1
ATOM 755 N N . VAL A 1 94 ? -5.246 4.437 10.978 1.00 96.75 94 VAL A N 1
ATOM 756 C CA . VAL A 1 94 ? -6.601 3.997 10.633 1.00 96.75 94 VAL A CA 1
ATOM 757 C C . VAL A 1 94 ? -7.564 4.437 11.736 1.00 96.75 94 VAL A C 1
ATOM 759 O O . VAL A 1 94 ? -7.415 4.029 12.883 1.00 96.75 94 VAL A O 1
ATOM 762 N N . GLU A 1 95 ? -8.523 5.291 11.388 1.00 97.06 95 GLU A N 1
ATOM 763 C CA . GLU A 1 95 ? -9.598 5.742 12.280 1.00 97.06 95 GLU A CA 1
ATOM 764 C C . GLU A 1 95 ? -10.760 4.744 12.262 1.00 97.06 95 GLU A C 1
ATOM 766 O O . GLU A 1 95 ? -11.262 4.336 13.304 1.00 97.06 95 GLU A O 1
ATOM 771 N N . ALA A 1 96 ? -11.160 4.319 11.063 1.00 97.31 96 ALA A N 1
ATOM 772 C CA . ALA A 1 96 ? -12.201 3.326 10.846 1.00 97.31 96 ALA A CA 1
ATOM 773 C C . ALA A 1 96 ? -11.907 2.532 9.570 1.00 97.31 96 ALA A C 1
ATOM 775 O O . ALA A 1 96 ? -11.260 3.034 8.647 1.00 97.31 96 ALA A O 1
ATOM 776 N N . SER A 1 97 ? -12.398 1.295 9.498 1.00 97.25 97 SER A N 1
ATOM 777 C CA . SER A 1 97 ? -12.330 0.497 8.274 1.00 97.25 97 SER A CA 1
ATOM 778 C C . SER A 1 97 ? -13.534 -0.425 8.138 1.00 97.25 97 SER A C 1
ATOM 780 O O . SER A 1 97 ? -14.173 -0.756 9.137 1.00 97.25 97 SER A O 1
ATOM 782 N N . LEU A 1 98 ? -13.819 -0.849 6.910 1.00 95.50 98 LEU A N 1
ATOM 783 C CA . LEU A 1 98 ? -14.860 -1.823 6.601 1.00 95.50 98 LEU A CA 1
ATOM 784 C C . LEU A 1 98 ? -14.301 -2.979 5.771 1.00 95.50 98 LEU A C 1
ATOM 786 O O . LEU A 1 98 ? -13.330 -2.832 5.026 1.00 95.50 98 LEU A O 1
ATOM 790 N N . ILE A 1 99 ? -14.949 -4.134 5.888 1.00 96.12 99 ILE A N 1
ATOM 791 C CA . ILE A 1 99 ? -14.697 -5.311 5.057 1.00 96.12 99 ILE A CA 1
ATOM 792 C C . ILE A 1 99 ? -16.021 -5.648 4.378 1.00 96.12 99 ILE A C 1
ATOM 794 O O . ILE A 1 99 ? -16.989 -5.996 5.050 1.00 96.12 99 ILE A O 1
ATOM 798 N N . MET A 1 100 ? -16.077 -5.495 3.053 1.00 93.75 100 MET A N 1
ATOM 799 C CA . MET A 1 100 ? -17.288 -5.788 2.286 1.00 93.75 100 MET A CA 1
ATOM 800 C C . MET A 1 100 ? -17.500 -7.298 2.143 1.00 93.75 100 MET A C 1
ATOM 802 O O . MET A 1 100 ? -16.554 -8.054 1.918 1.00 93.75 100 MET A O 1
ATOM 806 N N . GLY A 1 101 ? -18.761 -7.714 2.229 1.00 92.94 101 GLY A N 1
ATOM 807 C CA . GLY A 1 101 ? -19.223 -9.078 2.001 1.00 92.94 101 GLY A CA 1
ATOM 808 C C . GLY A 1 101 ? -20.627 -9.070 1.399 1.00 92.94 101 GLY A C 1
ATOM 809 O O . GLY A 1 101 ? -21.249 -8.015 1.281 1.00 92.94 101 GLY A O 1
ATOM 810 N N . TYR A 1 102 ? -21.119 -10.244 1.018 1.00 94.62 102 TYR A N 1
ATOM 811 C CA . TYR A 1 102 ? -22.437 -10.411 0.409 1.00 94.62 102 TYR A CA 1
ATOM 812 C C . TYR A 1 102 ? -23.260 -11.400 1.227 1.00 94.62 102 TYR A C 1
ATOM 814 O O . TYR A 1 102 ? -22.720 -12.374 1.755 1.00 94.62 102 TYR A O 1
ATOM 822 N N . HIS A 1 103 ? -24.565 -11.160 1.311 1.00 95.12 103 HIS A N 1
ATOM 823 C CA . HIS A 1 103 ? -25.503 -12.166 1.796 1.00 95.12 103 HIS A CA 1
ATOM 824 C C . HIS A 1 103 ? -25.701 -13.263 0.743 1.00 95.12 103 HIS A C 1
ATOM 826 O O . HIS A 1 103 ? -25.470 -13.050 -0.450 1.00 95.12 103 HIS A O 1
ATOM 832 N N . SER A 1 104 ? -26.146 -14.439 1.189 1.00 94.12 104 SER A N 1
ATOM 833 C CA . SER A 1 104 ? -26.719 -15.437 0.287 1.00 94.12 104 SER A CA 1
ATOM 834 C C . SER A 1 104 ? -28.028 -14.923 -0.318 1.00 94.12 104 SER A C 1
ATOM 836 O O . SER A 1 104 ? -28.533 -13.869 0.074 1.00 94.12 104 SER A O 1
ATOM 838 N N . LEU A 1 105 ? -28.599 -15.689 -1.252 1.00 92.75 105 LEU A N 1
ATOM 839 C CA . LEU A 1 105 ? -29.993 -15.489 -1.646 1.00 92.75 105 LEU A CA 1
ATOM 840 C C . LEU A 1 105 ? -30.862 -15.480 -0.377 1.00 92.75 105 LEU A C 1
ATOM 842 O O . LEU A 1 105 ? -30.714 -16.372 0.466 1.00 92.75 105 LEU A O 1
ATOM 846 N N . LEU A 1 106 ? -31.660 -14.421 -0.238 1.00 81.12 106 LEU A N 1
ATOM 847 C CA . LEU A 1 106 ? -32.595 -14.186 0.862 1.00 81.12 106 LEU A CA 1
ATOM 848 C C . LEU A 1 106 ? -33.948 -14.819 0.549 1.00 81.12 106 LEU A C 1
ATOM 850 O O . LEU A 1 106 ? -34.387 -14.693 -0.618 1.00 81.12 106 LEU A O 1
#

pLDDT: mean 90.39, std 7.25, range [63.22, 97.44]

Foldseek 3Di:
DFLVVLLLVLLQQPDDGRQFWAQPPPRDTDGPPDDPPTDIDRLDPDNDPVPQDPLSCQVCVVVLCVHDADPRHNSRNVPPFVVQFDADPPRRDTPHGDGDDDDDDD

Radius of gyration: 14.45 Å; chains: 1; bounding box: 48×30×30 Å

Sequence (106 aa):
TTWLDDYYDWLRHRGATPCCRLYENTKKFCSTNSPSHRNCNVCTSSTARENISQNEFREFLPFFLKDNPNLKCAKGGHAAHGSSVKLYERNNSVEASLIMGYHSLL